Protein AF-D3VAZ4-F1 (afdb_monomer_lite)

Structure (mmCIF, N/CA/C/O backbone):
data_AF-D3VAZ4-F1
#
_entry.id   AF-D3VAZ4-F1
#
loop_
_atom_site.group_PDB
_atom_site.id
_atom_site.type_symbol
_atom_site.label_atom_id
_atom_site.label_alt_id
_atom_site.label_comp_id
_atom_site.label_asym_id
_atom_site.label_entity_id
_atom_site.label_seq_id
_atom_site.pdbx_PDB_ins_code
_atom_site.Cartn_x
_atom_site.Cartn_y
_atom_site.Cartn_z
_atom_site.occupancy
_atom_site.B_iso_or_equiv
_atom_site.auth_seq_id
_atom_site.auth_comp_id
_atom_site.auth_asym_id
_atom_site.auth_atom_id
_atom_site.pdbx_PDB_model_num
ATOM 1 N N . MET A 1 1 ? 5.023 10.264 -24.794 1.00 64.06 1 MET A N 1
ATOM 2 C CA . MET A 1 1 ? 5.801 9.552 -23.764 1.00 64.06 1 MET A CA 1
ATOM 3 C C . MET A 1 1 ? 4.766 8.906 -22.891 1.00 64.06 1 MET A C 1
ATOM 5 O O . MET A 1 1 ? 4.105 9.618 -22.142 1.00 64.06 1 MET A O 1
ATOM 9 N N . ASP A 1 2 ? 4.542 7.618 -23.102 1.00 72.81 2 ASP A N 1
ATOM 10 C CA . ASP A 1 2 ? 3.493 6.905 -22.393 1.00 72.81 2 ASP A CA 1
ATOM 11 C C . ASP A 1 2 ? 4.047 6.529 -21.014 1.00 72.81 2 ASP A C 1
ATOM 13 O O . ASP A 1 2 ? 5.166 6.034 -20.873 1.00 72.81 2 ASP A O 1
ATOM 17 N N . MET A 1 3 ? 3.316 6.918 -19.973 1.00 76.00 3 MET A N 1
ATOM 18 C CA . MET A 1 3 ? 3.713 6.754 -18.579 1.00 76.00 3 MET A CA 1
ATOM 19 C C . MET A 1 3 ? 2.844 5.662 -17.970 1.00 76.00 3 MET A C 1
ATOM 21 O O . MET A 1 3 ? 1.619 5.785 -17.932 1.00 76.00 3 MET A O 1
ATOM 25 N N . LEU A 1 4 ? 3.476 4.600 -17.477 1.00 77.81 4 LEU A N 1
ATOM 26 C CA . LEU A 1 4 ? 2.792 3.527 -16.773 1.00 77.81 4 LEU A CA 1
ATOM 27 C C . LEU A 1 4 ? 2.637 3.920 -15.300 1.00 77.81 4 LEU A C 1
ATOM 29 O O . LEU A 1 4 ? 3.620 4.173 -14.602 1.00 77.81 4 LEU A O 1
ATOM 33 N N . LEU A 1 5 ? 1.399 3.931 -14.812 1.00 85.50 5 LEU A N 1
ATOM 34 C CA . LEU A 1 5 ? 1.095 4.083 -13.393 1.00 85.50 5 LEU A CA 1
ATOM 35 C C . LEU A 1 5 ? 0.546 2.762 -12.853 1.00 85.50 5 LEU A C 1
ATOM 37 O O . LEU A 1 5 ? -0.538 2.334 -13.243 1.00 85.50 5 LEU A O 1
ATOM 41 N N . LEU A 1 6 ? 1.272 2.139 -11.925 1.00 87.62 6 LEU A N 1
ATOM 42 C CA . LEU A 1 6 ? 0.769 1.012 -11.143 1.00 87.62 6 LEU A CA 1
ATOM 43 C C . LEU A 1 6 ? 0.325 1.519 -9.768 1.00 87.62 6 LEU A C 1
ATOM 45 O O . LEU A 1 6 ? 1.113 2.112 -9.031 1.00 87.62 6 LEU A O 1
ATOM 49 N N . VAL A 1 7 ? -0.938 1.269 -9.420 1.00 90.00 7 VAL A N 1
ATOM 50 C CA . VAL A 1 7 ? -1.519 1.626 -8.120 1.00 90.00 7 VAL A CA 1
ATOM 51 C C . VAL A 1 7 ? -1.832 0.346 -7.354 1.00 90.00 7 VAL A C 1
ATOM 53 O O . VAL A 1 7 ? -2.614 -0.481 -7.817 1.00 90.00 7 VAL A O 1
ATOM 56 N N . ILE A 1 8 ? -1.229 0.189 -6.176 1.00 92.62 8 ILE A N 1
ATOM 57 C CA . ILE A 1 8 ? -1.490 -0.918 -5.253 1.00 92.62 8 ILE A CA 1
ATOM 58 C C . ILE A 1 8 ? -2.226 -0.354 -4.040 1.00 92.62 8 ILE A C 1
ATOM 60 O O . ILE A 1 8 ? -1.743 0.571 -3.382 1.00 92.62 8 ILE A O 1
ATOM 64 N N . ILE A 1 9 ? -3.393 -0.923 -3.742 1.00 95.19 9 ILE A N 1
ATOM 65 C CA . ILE A 1 9 ? -4.227 -0.546 -2.600 1.00 95.19 9 ILE A CA 1
ATOM 66 C C . ILE A 1 9 ? -4.326 -1.758 -1.678 1.00 95.19 9 ILE A C 1
ATOM 68 O O . ILE A 1 9 ? -4.799 -2.816 -2.087 1.00 95.19 9 ILE A O 1
ATOM 72 N N . GLY A 1 10 ? -3.867 -1.600 -0.440 1.00 95.31 10 GLY A N 1
ATOM 73 C CA . GLY A 1 10 ? -3.983 -2.604 0.611 1.00 95.31 10 GLY A CA 1
ATOM 74 C C . GLY A 1 10 ? -4.690 -2.030 1.832 1.00 95.31 10 GLY A C 1
ATOM 75 O O 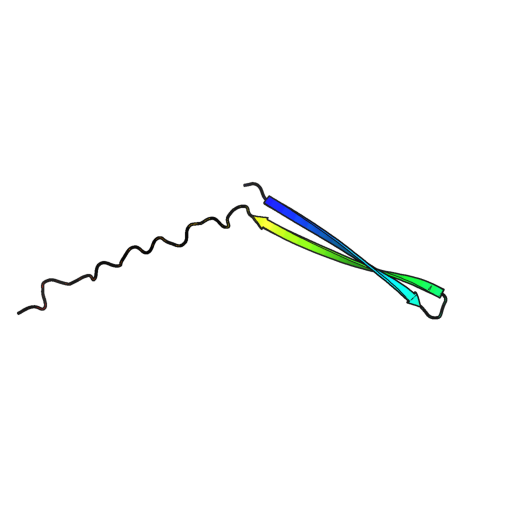. GLY A 1 10 ? -4.574 -0.840 2.124 1.00 95.31 10 GLY A O 1
ATOM 76 N N . SER A 1 11 ? -5.412 -2.874 2.565 1.00 93.38 11 SER A N 1
ATOM 77 C CA . SER A 1 11 ? -6.063 -2.484 3.817 1.00 93.38 11 SER A CA 1
ATOM 78 C C . SER A 1 11 ? -5.841 -3.523 4.907 1.00 93.38 11 SER A C 1
ATOM 80 O O . SER A 1 11 ? -6.030 -4.715 4.673 1.00 93.38 11 SER A O 1
ATOM 82 N N . GLU A 1 12 ? -5.509 -3.062 6.107 1.00 95.94 12 GLU A N 1
ATOM 83 C CA . GLU A 1 12 ? -5.492 -3.858 7.331 1.00 95.94 12 GLU A CA 1
ATOM 84 C C . GLU A 1 12 ? -6.738 -3.518 8.155 1.00 95.94 12 GLU A C 1
ATOM 86 O O . GLU A 1 12 ? -7.027 -2.347 8.414 1.00 95.94 12 GLU A O 1
ATOM 91 N N . LEU A 1 13 ? -7.487 -4.547 8.552 1.00 94.56 13 LEU A N 1
ATOM 92 C CA . LEU A 1 13 ? -8.671 -4.415 9.394 1.00 94.56 13 LEU A CA 1
ATOM 93 C C . LEU A 1 13 ? -8.341 -4.903 10.804 1.00 94.56 13 LEU A C 1
ATOM 95 O O . LEU A 1 13 ? -7.839 -6.013 10.974 1.00 94.56 13 LEU A O 1
ATOM 99 N N . MET A 1 14 ? -8.647 -4.099 11.816 1.00 94.56 14 MET A N 1
ATOM 100 C CA . MET A 1 14 ? -8.449 -4.464 13.217 1.00 94.56 14 MET A CA 1
ATOM 101 C C . MET A 1 14 ? -9.696 -4.130 14.027 1.00 94.56 14 MET A C 1
ATOM 103 O O . MET A 1 14 ? -10.379 -3.144 13.755 1.00 94.56 14 MET A O 1
ATOM 107 N N . LEU A 1 15 ? -9.978 -4.946 15.040 1.00 94.75 15 LEU A N 1
ATOM 108 C CA . LEU A 1 15 ? -11.003 -4.651 16.034 1.00 94.75 15 LEU A CA 1
ATOM 109 C C . LEU A 1 15 ? -10.320 -4.104 17.291 1.00 94.75 15 LEU A C 1
ATOM 111 O O . LEU A 1 15 ? -9.439 -4.761 17.847 1.00 94.75 15 LEU A O 1
ATOM 115 N N . ASP A 1 16 ? -10.714 -2.918 17.745 1.00 91.31 16 ASP A N 1
ATOM 116 C CA . ASP A 1 16 ? -10.276 -2.412 19.048 1.00 91.31 16 ASP A CA 1
ATOM 117 C C . ASP A 1 16 ? -11.097 -3.048 20.184 1.00 91.31 16 ASP A C 1
ATOM 119 O O . ASP A 1 16 ? -12.207 -3.542 19.983 1.00 91.31 16 ASP A O 1
ATOM 123 N N . ARG A 1 17 ? -10.591 -2.978 21.418 1.00 92.69 17 ARG A N 1
ATOM 124 C CA . ARG A 1 17 ? -11.222 -3.513 22.639 1.00 92.69 17 ARG A CA 1
ATOM 125 C C . ARG A 1 17 ? -12.626 -2.971 22.913 1.00 92.69 17 ARG A C 1
ATOM 127 O O . ARG A 1 17 ? -13.368 -3.566 23.685 1.00 92.69 17 ARG A O 1
ATOM 134 N N . LYS A 1 18 ? -12.985 -1.838 22.310 1.00 95.50 18 LYS A N 1
ATOM 135 C CA . LYS A 1 18 ? -14.316 -1.218 22.395 1.00 95.50 18 LYS A CA 1
ATOM 136 C C . LYS A 1 18 ? -15.261 -1.643 21.258 1.00 95.50 18 LYS A C 1
ATOM 138 O O . LYS A 1 18 ? -16.308 -1.031 21.095 1.00 95.50 18 LYS A O 1
ATOM 143 N N . ASN A 1 19 ? -14.903 -2.671 20.483 1.00 91.19 19 ASN A N 1
ATOM 144 C CA . ASN A 1 19 ? -15.625 -3.145 19.294 1.00 91.19 19 ASN A CA 1
ATOM 145 C C . ASN A 1 19 ? -15.694 -2.125 18.145 1.00 91.19 19 ASN A C 1
ATOM 147 O O . ASN A 1 19 ? -16.582 -2.195 17.297 1.00 91.19 19 ASN A O 1
ATOM 151 N N . HIS A 1 20 ? -14.752 -1.182 18.091 1.00 95.44 20 HIS A N 1
ATOM 152 C CA . HIS A 1 20 ? -14.602 -0.316 16.927 1.00 95.44 20 HIS A CA 1
ATOM 153 C C . HIS A 1 20 ? -13.842 -1.055 15.827 1.00 95.44 20 HIS A C 1
ATOM 155 O O . HIS A 1 20 ? -12.822 -1.694 16.097 1.00 95.44 20 HIS A O 1
ATOM 161 N N . ILE A 1 21 ? -14.313 -0.922 14.589 1.00 94.56 21 ILE A N 1
ATOM 162 C CA . ILE A 1 21 ? -13.577 -1.360 13.404 1.00 94.56 21 ILE A CA 1
ATOM 163 C C . ILE A 1 21 ? -12.591 -0.251 13.039 1.00 94.56 21 ILE A C 1
ATOM 165 O O . ILE A 1 21 ? -12.991 0.879 12.761 1.00 94.56 21 ILE A O 1
ATOM 169 N N . ILE A 1 22 ? -11.305 -0.580 13.035 1.00 95.00 22 ILE A N 1
ATOM 170 C CA . ILE A 1 22 ? -10.227 0.287 12.572 1.00 95.00 22 ILE A CA 1
ATOM 171 C C . ILE A 1 22 ? -9.773 -0.238 11.214 1.00 95.00 22 ILE A C 1
ATOM 173 O O . ILE A 1 22 ? -9.453 -1.419 11.073 1.00 95.00 22 ILE A O 1
ATOM 177 N N . ILE A 1 23 ? -9.744 0.646 10.219 1.00 95.12 23 ILE A N 1
ATOM 178 C CA . ILE A 1 23 ? -9.312 0.330 8.857 1.00 95.12 23 ILE A CA 1
ATOM 179 C C . ILE A 1 23 ? -8.062 1.155 8.565 1.00 95.12 23 ILE A C 1
ATOM 181 O O . ILE A 1 23 ? -8.135 2.378 8.465 1.00 95.12 23 ILE A O 1
ATOM 185 N N . ASN A 1 24 ? -6.913 0.497 8.442 1.00 93.62 24 ASN A N 1
ATOM 186 C CA . ASN A 1 24 ? -5.671 1.135 8.026 1.00 93.62 24 ASN A CA 1
ATOM 187 C C . ASN A 1 24 ? -5.474 0.899 6.526 1.00 93.62 24 ASN A C 1
ATOM 189 O O . ASN A 1 24 ? -5.334 -0.241 6.090 1.00 93.62 24 ASN A O 1
ATOM 193 N N . ILE A 1 25 ? -5.504 1.969 5.735 1.00 95.31 25 ILE A N 1
ATOM 194 C CA . ILE A 1 25 ? -5.426 1.905 4.274 1.00 95.31 25 ILE A CA 1
ATOM 195 C C . ILE A 1 25 ? -4.033 2.360 3.838 1.00 95.31 25 ILE A C 1
ATOM 197 O O . ILE A 1 25 ? -3.616 3.478 4.136 1.00 95.31 25 ILE A O 1
ATOM 201 N N . LYS A 1 26 ? -3.331 1.504 3.094 1.00 95.62 26 LYS A N 1
ATOM 202 C CA . LYS A 1 26 ? -2.037 1.797 2.473 1.00 95.62 26 LYS A CA 1
ATOM 203 C C . LYS A 1 26 ? -2.218 1.899 0.963 1.00 95.62 26 LYS A C 1
ATOM 205 O O . LYS A 1 26 ? -2.712 0.972 0.324 1.00 95.62 26 LYS A O 1
ATOM 210 N N . ILE A 1 27 ? -1.793 3.025 0.401 1.00 94.25 27 ILE A N 1
ATOM 211 C CA . ILE A 1 27 ? -1.821 3.287 -1.039 1.00 94.25 27 ILE A CA 1
ATOM 212 C C . ILE A 1 27 ? -0.378 3.466 -1.499 1.00 94.25 27 ILE A C 1
ATOM 214 O O . ILE A 1 27 ? 0.342 4.307 -0.963 1.00 94.25 27 ILE A O 1
ATOM 218 N N . ILE A 1 28 ? 0.041 2.671 -2.481 1.00 92.94 28 ILE A N 1
ATOM 219 C CA . ILE A 1 28 ? 1.373 2.734 -3.086 1.00 92.94 28 ILE A CA 1
ATOM 220 C C . ILE A 1 28 ? 1.197 3.022 -4.574 1.00 92.94 28 ILE A C 1
ATOM 222 O O . ILE A 1 28 ? 0.470 2.312 -5.267 1.00 92.94 28 ILE A O 1
ATOM 226 N N . TYR A 1 29 ? 1.873 4.057 -5.065 1.00 90.44 29 TYR A N 1
ATOM 227 C CA . TYR A 1 29 ? 1.928 4.401 -6.482 1.00 90.44 29 TYR A CA 1
ATOM 228 C C . TYR A 1 29 ? 3.344 4.177 -7.010 1.00 90.4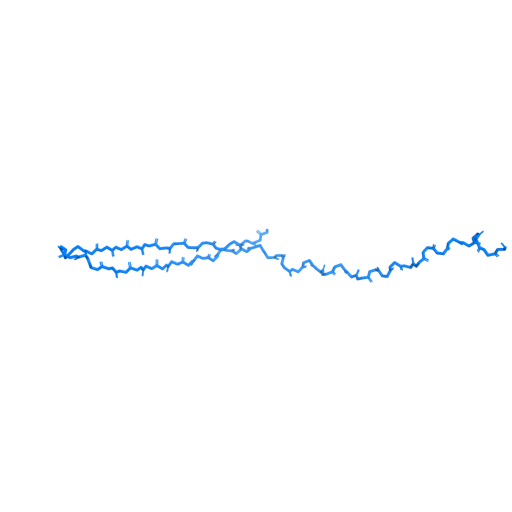4 29 TYR A C 1
ATOM 230 O O . TYR A 1 29 ? 4.320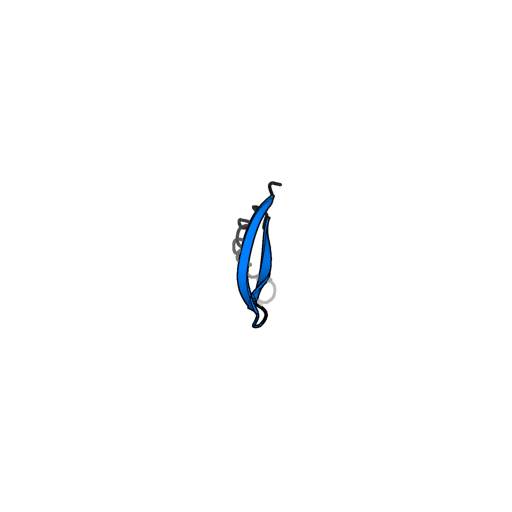 4.654 -6.434 1.00 90.44 29 TYR A O 1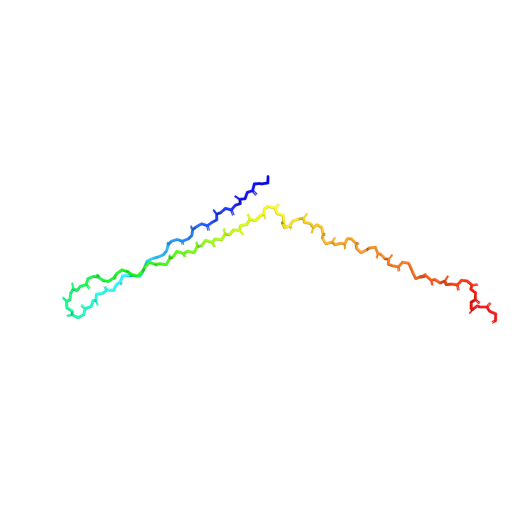
ATOM 238 N N . ILE A 1 30 ? 3.451 3.443 -8.114 1.00 87.06 30 ILE A N 1
ATOM 239 C CA . ILE A 1 30 ? 4.703 3.196 -8.824 1.00 87.06 30 ILE A CA 1
ATOM 240 C C . ILE A 1 30 ? 4.576 3.848 -10.194 1.00 87.06 30 ILE A C 1
ATOM 242 O O . ILE A 1 30 ? 3.699 3.499 -10.985 1.00 87.06 30 ILE A O 1
ATOM 246 N N . VAL A 1 31 ? 5.455 4.810 -10.451 1.00 82.81 31 VAL A N 1
ATOM 247 C CA . VAL A 1 31 ? 5.551 5.508 -11.731 1.00 82.81 31 VAL A CA 1
ATOM 248 C C . VAL A 1 31 ? 6.669 4.867 -12.541 1.00 82.81 31 VAL A C 1
ATOM 250 O O . VAL A 1 31 ? 7.836 4.952 -12.165 1.00 82.81 31 VAL A O 1
ATOM 253 N N . GLY A 1 32 ? 6.303 4.217 -13.641 1.00 73.06 32 GLY A N 1
ATOM 254 C CA . GLY A 1 32 ? 7.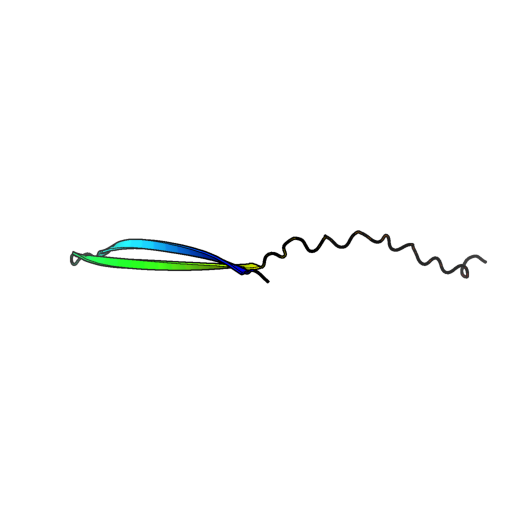229 3.721 -14.649 1.00 73.06 32 GLY A CA 1
ATOM 255 C C . GLY A 1 32 ? 7.197 4.624 -15.877 1.00 73.06 32 GLY A C 1
ATOM 256 O O . GLY A 1 32 ? 6.137 4.882 -16.438 1.00 73.06 32 GLY A O 1
ATOM 257 N N . ASN A 1 33 ? 8.360 5.099 -16.310 1.00 72.31 33 ASN A N 1
ATOM 258 C CA . ASN A 1 33 ? 8.527 5.636 -17.658 1.00 72.31 33 ASN A CA 1
ATOM 259 C C . ASN A 1 33 ? 8.970 4.476 -18.564 1.00 72.31 33 ASN A C 1
ATOM 261 O O . ASN A 1 33 ? 9.824 3.694 -18.143 1.00 72.31 33 ASN A O 1
ATOM 265 N N . GLU A 1 34 ? 8.440 4.353 -19.781 1.00 59.22 34 GLU A N 1
ATOM 266 C CA . GLU A 1 34 ? 8.796 3.303 -20.758 1.00 59.22 34 GLU A CA 1
ATOM 267 C C . GLU A 1 34 ? 10.230 3.429 -21.332 1.00 59.22 34 GLU A C 1
ATOM 269 O O . GLU A 1 34 ? 10.480 3.198 -22.509 1.00 59.22 34 GLU A O 1
ATOM 274 N N . PHE A 1 35 ? 11.222 3.776 -20.513 1.00 53.38 35 PHE A N 1
ATOM 275 C CA . PHE A 1 35 ? 12.623 3.902 -20.916 1.00 53.38 35 PHE A CA 1
ATOM 276 C C . PHE A 1 35 ? 13.552 3.175 -19.939 1.00 53.38 35 PHE A C 1
ATOM 278 O O . PHE A 1 35 ? 14.421 3.766 -19.307 1.00 53.38 35 PHE A O 1
ATOM 285 N N . ALA A 1 36 ? 13.403 1.853 -19.854 1.00 53.16 36 ALA A N 1
ATOM 286 C CA .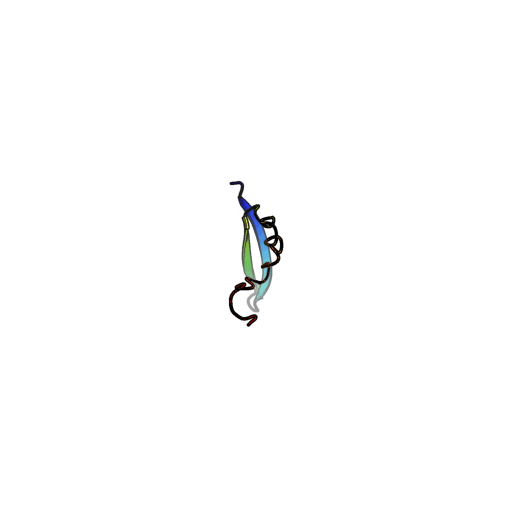 ALA A 1 36 ? 14.474 0.959 -19.399 1.00 53.16 36 ALA A CA 1
ATOM 287 C C . ALA A 1 36 ? 15.194 0.286 -20.586 1.00 53.16 36 ALA A C 1
ATOM 289 O O . ALA A 1 36 ? 15.772 -0.788 -20.454 1.00 53.16 36 ALA A O 1
ATOM 290 N N . SER A 1 37 ? 15.160 0.921 -21.761 1.00 52.91 37 SER A N 1
ATOM 291 C CA . SER A 1 37 ? 15.952 0.545 -22.933 1.00 52.91 37 SER A CA 1
ATOM 292 C C . SER A 1 37 ? 16.698 1.753 -23.502 1.00 52.91 37 SER A C 1
ATOM 294 O O . SER A 1 37 ? 16.725 1.964 -24.711 1.00 52.91 37 SER A O 1
ATOM 296 N N . GLN A 1 38 ? 17.316 2.575 -22.651 1.00 46.06 38 GLN A N 1
ATOM 297 C CA . GLN A 1 38 ? 18.554 3.207 -23.098 1.00 46.06 38 GLN A CA 1
ATOM 298 C C . GLN A 1 38 ? 19.625 2.143 -22.924 1.00 46.06 38 GLN A C 1
ATOM 300 O O . GLN A 1 38 ? 20.021 1.815 -21.809 1.00 46.06 38 GLN A O 1
ATOM 305 N N . SER A 1 39 ? 19.953 1.518 -24.053 1.00 52.28 39 SER A N 1
ATOM 306 C CA . SER A 1 39 ? 21.163 0.743 -24.294 1.00 52.28 39 SER A CA 1
ATOM 307 C C . SER A 1 39 ? 22.243 1.065 -23.265 1.00 52.28 39 SER A C 1
ATOM 309 O O . SER A 1 39 ? 22.649 2.225 -23.157 1.00 52.28 39 SER A O 1
ATOM 311 N N . LEU A 1 40 ? 22.728 0.036 -22.552 1.00 52.69 40 LEU A N 1
ATOM 312 C CA . LEU A 1 40 ? 24.068 0.079 -21.963 1.00 52.69 40 LEU A CA 1
ATOM 313 C C . LEU A 1 40 ? 24.960 0.777 -22.992 1.00 52.69 40 LEU A C 1
ATOM 315 O O . LEU A 1 40 ? 24.888 0.361 -24.156 1.00 52.69 40 LEU A O 1
ATOM 319 N N . PRO A 1 41 ? 25.705 1.841 -22.633 1.00 48.88 41 PRO A N 1
ATOM 320 C CA . PRO A 1 41 ? 26.588 2.484 -23.588 1.00 48.88 41 PRO A CA 1
ATOM 321 C C . PRO A 1 41 ? 27.425 1.357 -24.171 1.00 48.88 41 PRO A C 1
ATOM 323 O O . PRO A 1 41 ? 28.115 0.648 -23.430 1.00 48.88 41 PRO A O 1
ATOM 326 N N . SER A 1 42 ? 27.240 1.095 -25.469 1.00 57.56 42 SER A N 1
ATOM 327 C CA . SER A 1 42 ? 28.063 0.141 -26.188 1.00 57.56 42 SER A CA 1
ATOM 328 C C . SER A 1 42 ? 29.474 0.535 -25.829 1.00 57.56 42 SER A C 1
ATOM 330 O O . SER A 1 42 ? 29.813 1.705 -25.999 1.00 57.56 42 SER A O 1
ATOM 332 N N . GLY A 1 43 ? 30.228 -0.386 -25.231 1.00 59.28 43 GLY A N 1
ATOM 333 C CA . GLY A 1 43 ? 31.627 -0.167 -24.934 1.00 59.28 43 GLY A CA 1
ATOM 334 C C . GLY A 1 43 ? 32.327 0.189 -26.234 1.00 59.28 43 GLY A C 1
ATOM 335 O O . GLY A 1 43 ? 32.821 -0.690 -26.934 1.00 59.28 43 GLY A O 1
ATOM 336 N N . GLU A 1 44 ? 32.351 1.478 -26.563 1.00 50.81 44 GLU A N 1
ATOM 337 C CA . GLU A 1 44 ? 33.384 2.063 -27.375 1.00 50.81 44 GLU A CA 1
ATOM 338 C C . GLU A 1 44 ? 34.637 1.740 -26.586 1.00 50.81 44 GLU A C 1
ATOM 340 O O . GLU A 1 44 ? 34.915 2.306 -25.525 1.00 50.81 44 GLU A O 1
ATOM 345 N N . ARG A 1 45 ? 35.337 0.705 -27.058 1.00 58.72 45 ARG A N 1
ATOM 346 C CA . ARG A 1 45 ? 36.757 0.557 -26.802 1.00 58.72 45 ARG A CA 1
ATOM 347 C C . ARG A 1 45 ? 37.328 1.957 -26.943 1.00 58.72 45 ARG A C 1
ATOM 349 O O . ARG A 1 45 ? 37.352 2.491 -28.047 1.00 58.72 45 ARG A O 1
ATOM 356 N N . GLN A 1 46 ? 37.777 2.534 -25.835 1.00 58.69 46 GLN A N 1
ATOM 357 C CA . GLN A 1 46 ? 38.796 3.557 -25.923 1.00 58.69 46 GLN A CA 1
ATOM 358 C C . GLN A 1 46 ? 39.951 2.870 -26.646 1.00 58.69 46 GLN A C 1
ATOM 360 O O . GLN A 1 46 ? 40.625 2.010 -26.074 1.00 58.69 46 GLN A O 1
ATOM 365 N N . GLU A 1 47 ? 40.111 3.152 -27.937 1.00 61.19 47 GLU A N 1
ATOM 366 C CA . GLU A 1 47 ? 41.390 2.907 -28.575 1.00 61.19 47 GLU A CA 1
ATOM 367 C C . GLU A 1 47 ? 42.417 3.675 -27.739 1.00 61.19 47 GLU A C 1
ATOM 369 O O . GLU A 1 47 ? 42.209 4.863 -27.460 1.00 61.19 47 GLU A O 1
ATOM 374 N N . PRO A 1 48 ? 43.476 3.017 -27.244 1.00 55.72 48 PRO A N 1
ATOM 375 C CA . PRO A 1 48 ? 44.485 3.726 -26.490 1.00 55.72 48 PRO A CA 1
ATOM 376 C C . PRO A 1 48 ? 45.063 4.794 -27.412 1.00 55.72 48 PRO A C 1
ATOM 378 O O . PRO A 1 48 ? 45.541 4.493 -28.507 1.00 55.72 48 PRO A O 1
ATOM 381 N N . LEU A 1 49 ? 44.994 6.048 -26.966 1.00 65.06 49 LEU A N 1
ATOM 382 C CA . LEU A 1 49 ? 45.595 7.187 -27.641 1.00 65.06 49 LEU A CA 1
ATOM 383 C C . LEU A 1 49 ? 47.119 7.049 -27.507 1.00 65.06 49 LEU A C 1
ATOM 385 O O . LEU A 1 49 ? 47.754 7.666 -26.656 1.00 65.06 49 LEU A O 1
ATOM 389 N N . ILE A 1 50 ? 47.715 6.155 -28.294 1.00 63.12 50 ILE A N 1
ATOM 390 C CA . ILE A 1 50 ? 49.164 6.036 -28.386 1.00 63.12 50 ILE A CA 1
ATOM 391 C C . ILE A 1 50 ? 49.627 7.292 -29.117 1.00 63.12 50 ILE A C 1
ATOM 393 O O . ILE A 1 50 ? 49.511 7.392 -30.336 1.00 63.12 50 ILE A O 1
ATOM 397 N N . ASN A 1 51 ? 50.142 8.267 -28.369 1.00 56.59 51 ASN A N 1
ATOM 398 C CA . ASN A 1 51 ? 50.906 9.366 -28.942 1.00 56.59 51 ASN A CA 1
ATOM 399 C C . ASN A 1 51 ? 52.134 8.768 -29.654 1.00 56.59 51 ASN A C 1
ATOM 401 O O . ASN A 1 51 ? 53.002 8.218 -28.975 1.00 56.59 51 ASN A O 1
ATOM 405 N N . PRO A 1 52 ? 52.300 8.898 -30.986 1.00 53.16 52 PRO A N 1
ATOM 406 C CA . PRO A 1 52 ? 53.436 8.299 -31.698 1.00 53.16 52 PRO A CA 1
ATOM 407 C C . PRO A 1 52 ? 54.780 9.008 -31.442 1.00 53.16 52 PRO A C 1
ATOM 409 O O . PRO A 1 52 ? 55.699 8.898 -32.250 1.00 53.16 52 PRO A O 1
ATOM 412 N N . ARG A 1 53 ? 54.902 9.804 -30.372 1.00 61.31 53 ARG A N 1
ATOM 413 C CA . ARG A 1 53 ? 56.058 10.682 -30.126 1.00 61.31 53 ARG A CA 1
ATOM 414 C C . ARG A 1 53 ? 56.926 10.310 -28.926 1.00 61.31 53 ARG A C 1
ATOM 416 O O . ARG A 1 53 ? 57.927 10.980 -28.722 1.00 61.31 53 ARG A O 1
ATOM 423 N N . GLU A 1 54 ? 56.638 9.218 -28.223 1.00 59.00 54 GLU A N 1
ATOM 424 C CA . GLU A 1 54 ? 57.502 8.700 -27.142 1.00 59.00 54 GLU A CA 1
ATOM 425 C C . GLU A 1 54 ? 58.098 7.322 -27.474 1.00 59.00 54 GLU A C 1
ATOM 427 O O . GLU A 1 54 ? 58.189 6.422 -26.643 1.00 59.00 54 GLU A O 1
ATOM 432 N N . HIS A 1 55 ? 58.519 7.145 -28.728 1.00 56.25 55 HIS A N 1
ATOM 433 C CA . HIS A 1 55 ? 59.340 6.002 -29.129 1.00 56.25 55 HIS A CA 1
ATOM 434 C C . HIS A 1 55 ? 60.553 6.460 -29.947 1.00 56.25 55 HIS A C 1
ATOM 436 O O . HIS A 1 55 ? 60.716 6.122 -31.120 1.00 56.25 55 HIS A O 1
ATOM 442 N N . ARG A 1 56 ? 61.385 7.293 -29.318 1.00 50.06 56 ARG A N 1
ATOM 443 C CA . ARG A 1 56 ? 62.819 7.401 -29.599 1.00 50.06 56 ARG A CA 1
ATOM 444 C C . ARG A 1 56 ? 63.572 7.578 -28.296 1.00 50.06 56 ARG A C 1
ATOM 446 O O . ARG A 1 56 ? 63.067 8.350 -27.456 1.00 50.06 56 ARG A O 1
#

pLDDT: mean 75.42, std 17.83, range [46.06, 95.94]

Sequence (56 aa):
MDMLLLVIIGSELMLDRKNHIIINIKIIYIVGNEFASQSLPSGERQEPLINPREHR

Foldseek 3Di:
DDKDKDKDKDWDWDQDPVRDIDIDIDIDIDIDDPPPPPDPPPPPPPPPPPPPPPPD

Organism: Xenorhabdus nematophila (strain ATCC 19061 / DSM 3370 / CCUG 14189 / LMG 1036 / NCIMB 9965 / AN6) (NCBI:txid406817)

Secondary structure (DSSP, 8-state):
--EEEEEEEEEEEEE-TTS-EEEEEEEEEEEEES---S-------------TTS--

Radius of gyration: 28.49 Å; chains: 1; bounding box: 78×15×54 Å